Protein AF-A0AAD7IFE8-F1 (afdb_monomer)

Sequence (88 aa):
RLYLCRPQLQRNPRGTTAWQVLYQTRNDCACITTMGFDVTTFDTILEAGFGQHWNNTPIPRPDASRTGKAHLGGRSLDAAGALGLMLH

Structure (mmCIF, N/CA/C/O backbone):
data_AF-A0AAD7IFE8-F1
#
_entry.id   AF-A0AAD7IFE8-F1
#
loop_
_atom_site.group_PDB
_atom_site.id
_atom_site.type_symbol
_atom_site.label_atom_id
_ato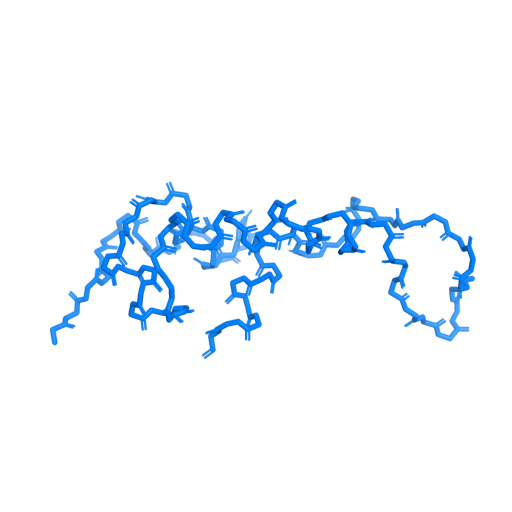m_site.label_alt_id
_atom_site.label_comp_id
_atom_site.label_asym_id
_atom_site.label_entity_id
_atom_site.label_seq_id
_atom_site.pdbx_PDB_ins_code
_atom_site.Cartn_x
_atom_site.Cartn_y
_atom_site.Cartn_z
_atom_site.occupancy
_atom_site.B_iso_or_equiv
_atom_site.auth_seq_id
_atom_site.auth_comp_id
_atom_site.auth_asym_id
_atom_site.auth_atom_id
_atom_site.pdbx_PDB_model_num
ATOM 1 N N . ARG A 1 1 ? -23.423 4.638 8.472 1.00 53.66 1 ARG A N 1
ATOM 2 C CA . ARG A 1 1 ? -22.513 5.404 9.362 1.00 53.66 1 ARG A CA 1
ATOM 3 C C . ARG A 1 1 ? -21.306 5.794 8.513 1.00 53.66 1 ARG A C 1
ATOM 5 O O . ARG A 1 1 ? -20.811 4.924 7.816 1.00 53.66 1 ARG A O 1
ATOM 12 N N . LEU A 1 2 ? -20.903 7.065 8.479 1.00 61.28 2 LEU A N 1
ATOM 13 C CA . LEU A 1 2 ? -19.715 7.496 7.729 1.00 61.28 2 LEU A CA 1
ATOM 14 C C . LEU A 1 2 ? -18.492 7.287 8.631 1.00 61.28 2 LEU A C 1
ATOM 16 O O . LEU A 1 2 ? -18.387 7.941 9.663 1.00 61.28 2 LEU A O 1
ATOM 20 N N . TYR A 1 3 ? -17.630 6.330 8.285 1.00 74.56 3 TYR A N 1
ATOM 21 C CA . TYR A 1 3 ? -16.429 5.979 9.064 1.00 74.56 3 TYR A CA 1
ATOM 22 C C . TYR A 1 3 ? -15.187 6.782 8.648 1.00 74.56 3 TYR A C 1
ATOM 24 O O . TYR A 1 3 ? -14.144 6.699 9.291 1.00 74.56 3 TYR A O 1
ATOM 32 N N . LEU A 1 4 ? -15.307 7.576 7.581 1.00 81.19 4 LEU A N 1
ATOM 33 C CA . LEU A 1 4 ? -14.265 8.476 7.106 1.00 81.19 4 LEU A CA 1
ATOM 34 C C . LEU A 1 4 ? -14.366 9.816 7.838 1.00 81.19 4 LEU A C 1
ATOM 36 O O . LEU A 1 4 ? -15.348 10.545 7.682 1.00 81.19 4 LEU A O 1
ATOM 40 N N . CYS A 1 5 ? -13.335 10.152 8.610 1.00 84.06 5 CYS A N 1
ATOM 41 C CA . CYS A 1 5 ? -13.179 11.460 9.234 1.00 84.06 5 CYS A CA 1
ATOM 42 C C . CYS A 1 5 ? -12.177 12.310 8.438 1.00 84.06 5 CYS A C 1
ATOM 44 O O . CYS A 1 5 ? -11.493 11.841 7.532 1.00 84.06 5 CYS A O 1
ATOM 46 N N . ARG A 1 6 ? -12.056 13.594 8.790 1.00 82.50 6 ARG A N 1
ATOM 47 C CA . ARG A 1 6 ? -11.144 14.534 8.115 1.00 82.50 6 ARG A CA 1
ATOM 48 C C . ARG A 1 6 ? -9.700 14.020 7.924 1.00 82.50 6 ARG A C 1
ATOM 50 O O . ARG A 1 6 ? -9.141 14.336 6.879 1.00 82.50 6 ARG A O 1
ATOM 57 N N . PRO A 1 7 ? -9.085 13.263 8.857 1.00 81.94 7 PRO A N 1
ATOM 58 C 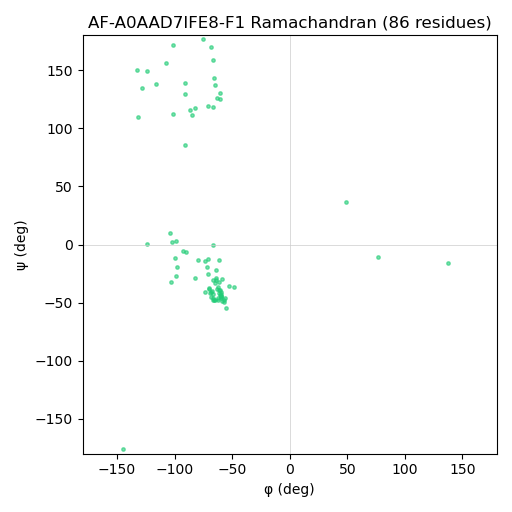CA . PRO A 1 7 ? -7.751 12.691 8.645 1.00 81.94 7 PRO A CA 1
ATOM 59 C C . PRO A 1 7 ? -7.679 11.662 7.507 1.00 81.94 7 PRO A C 1
ATOM 61 O O . PRO A 1 7 ? -6.643 11.555 6.865 1.00 81.94 7 PRO A O 1
ATOM 64 N N . GLN A 1 8 ? -8.770 10.936 7.248 1.00 81.25 8 GLN A N 1
ATOM 65 C CA . GLN A 1 8 ? -8.895 9.943 6.174 1.00 81.25 8 GLN A CA 1
ATOM 66 C C . GLN A 1 8 ? -9.172 10.577 4.807 1.00 81.25 8 GLN A C 1
ATOM 68 O O . GLN A 1 8 ? -9.087 9.906 3.782 1.00 81.25 8 GLN A O 1
ATOM 73 N N . LEU A 1 9 ? -9.528 11.863 4.781 1.00 83.50 9 LEU A N 1
ATOM 74 C CA . LEU A 1 9 ? -9.824 12.580 3.552 1.00 83.50 9 LEU A CA 1
ATOM 75 C C . LEU A 1 9 ? -8.560 13.231 3.005 1.00 83.50 9 LEU A C 1
ATOM 77 O O . LEU A 1 9 ? -7.844 13.967 3.689 1.00 83.50 9 LEU A O 1
ATOM 81 N N . GLN A 1 10 ? -8.312 12.994 1.724 1.00 82.44 10 GLN A N 1
ATOM 82 C CA . GLN A 1 10 ? -7.160 13.542 1.042 1.00 82.44 10 GLN A CA 1
ATOM 83 C C . GLN A 1 10 ? -7.260 15.072 0.925 1.00 82.44 10 GLN A C 1
ATOM 85 O O . GLN A 1 10 ? -8.154 15.604 0.272 1.00 82.44 10 GLN A O 1
ATOM 90 N N . ARG A 1 11 ? -6.309 15.796 1.535 1.00 78.62 11 ARG A N 1
ATOM 91 C CA . ARG A 1 11 ? -6.248 17.271 1.463 1.00 78.62 11 ARG A CA 1
ATOM 92 C C . ARG A 1 11 ? -5.855 17.798 0.085 1.00 78.62 11 ARG A C 1
ATOM 94 O O . ARG A 1 11 ? -6.356 18.838 -0.324 1.00 78.62 11 ARG A O 1
ATOM 101 N N . ASN A 1 12 ? -4.935 17.116 -0.597 1.00 81.12 12 ASN A N 1
ATOM 102 C CA . ASN A 1 12 ? -4.476 17.480 -1.936 1.00 81.12 12 ASN A CA 1
ATOM 103 C C . ASN A 1 12 ? -4.483 16.234 -2.838 1.00 81.12 12 ASN A C 1
ATOM 105 O O . ASN A 1 12 ? -3.615 15.378 -2.645 1.00 81.12 12 ASN A O 1
ATOM 109 N N . PRO A 1 13 ? -5.393 16.145 -3.828 1.00 74.75 13 PRO A N 1
ATOM 110 C CA . PRO A 1 13 ? -5.552 14.983 -4.709 1.00 74.75 13 PRO A CA 1
ATOM 111 C C . PRO A 1 13 ? -4.310 14.649 -5.554 1.00 74.75 13 PRO A C 1
ATOM 113 O O . PRO A 1 13 ? -4.239 13.576 -6.137 1.00 74.75 13 PRO A O 1
ATOM 116 N N . ARG A 1 14 ? -3.327 15.558 -5.638 1.00 77.00 14 ARG A N 1
ATOM 117 C CA . ARG A 1 14 ? -2.134 15.411 -6.492 1.00 77.00 14 ARG A CA 1
ATOM 118 C C . ARG A 1 14 ? -0.871 14.931 -5.771 1.00 77.00 14 ARG A C 1
ATOM 120 O O . ARG A 1 14 ? 0.112 14.648 -6.441 1.00 77.00 14 ARG A O 1
ATOM 127 N N . GLY A 1 15 ? -0.862 14.912 -4.435 1.00 74.56 15 GLY A N 1
ATOM 128 C CA . GLY A 1 15 ? 0.351 14.617 -3.651 1.00 74.56 15 GLY A CA 1
ATOM 129 C C . GLY A 1 15 ? 0.455 13.181 -3.136 1.00 74.56 15 GLY A C 1
ATOM 130 O O . GLY A 1 15 ? 1.551 12.681 -2.921 1.00 74.56 15 GLY A O 1
ATOM 131 N N . THR A 1 16 ? -0.682 12.530 -2.930 1.00 77.19 16 THR A N 1
ATOM 132 C CA . THR A 1 16 ? -0.799 11.144 -2.463 1.00 77.19 16 THR A CA 1
ATOM 133 C C . THR A 1 16 ? -2.006 10.520 -3.151 1.00 77.19 16 THR A C 1
ATOM 135 O O . THR A 1 16 ? -2.635 11.146 -4.003 1.00 77.19 16 THR A O 1
ATOM 138 N N . THR A 1 17 ? -2.359 9.294 -2.814 1.00 83.81 17 THR A N 1
ATOM 139 C CA . THR A 1 17 ? -3.646 8.711 -3.195 1.00 83.81 17 THR A CA 1
ATOM 140 C C . THR A 1 17 ? -4.556 8.606 -1.989 1.00 83.81 17 THR A C 1
ATOM 142 O O . THR A 1 17 ? -4.082 8.534 -0.853 1.00 83.81 17 THR A O 1
ATOM 145 N N . ALA A 1 18 ? -5.867 8.568 -2.229 1.00 84.31 18 ALA A N 1
ATOM 146 C CA . ALA A 1 18 ? -6.848 8.357 -1.171 1.00 84.31 18 ALA A CA 1
ATOM 147 C C . ALA A 1 18 ? -6.513 7.095 -0.356 1.00 84.31 18 ALA A C 1
ATOM 149 O O . ALA A 1 18 ? -6.621 7.101 0.864 1.00 84.31 18 ALA A O 1
ATOM 150 N N . TRP A 1 19 ? -5.996 6.053 -1.010 1.00 87.06 19 TRP A N 1
ATOM 151 C CA . TRP A 1 19 ? -5.642 4.778 -0.384 1.00 87.06 19 TRP A CA 1
ATOM 152 C C . TRP A 1 19 ? -4.387 4.859 0.468 1.00 87.06 19 TRP A C 1
ATOM 154 O O . TRP A 1 19 ? -4.381 4.353 1.585 1.00 87.06 19 TRP A O 1
ATOM 164 N N . GLN A 1 20 ? -3.362 5.581 0.007 1.00 87.12 20 GLN A N 1
ATOM 165 C CA . GLN A 1 20 ? -2.209 5.894 0.851 1.00 87.12 20 GLN A CA 1
ATOM 166 C C . GLN A 1 20 ? -2.626 6.698 2.086 1.00 87.12 20 GLN A C 1
ATOM 168 O O . GLN A 1 20 ? -2.119 6.432 3.169 1.00 87.12 20 GLN A O 1
ATOM 173 N N . VAL A 1 21 ? -3.564 7.645 1.956 1.00 89.06 21 VAL A N 1
ATOM 174 C CA . VAL A 1 21 ? -4.077 8.409 3.106 1.00 89.06 21 VAL A CA 1
ATOM 175 C C . VAL A 1 21 ? -4.821 7.492 4.076 1.00 89.06 21 VAL A C 1
ATOM 177 O O . VAL A 1 21 ? -4.531 7.523 5.268 1.00 89.06 21 VAL A O 1
ATOM 180 N N . LEU A 1 22 ? -5.723 6.632 3.593 1.00 88.69 22 LEU A N 1
ATOM 181 C CA . LEU A 1 22 ? -6.422 5.666 4.447 1.00 88.69 22 LEU A CA 1
ATOM 182 C C . LEU A 1 22 ? -5.449 4.761 5.194 1.00 88.69 22 LEU A C 1
ATOM 184 O O . LEU A 1 22 ? -5.520 4.662 6.420 1.00 88.69 22 LEU A O 1
ATOM 188 N N . TYR A 1 23 ? -4.496 4.188 4.467 1.00 86.94 23 TYR A N 1
ATOM 189 C CA . TYR A 1 23 ? -3.467 3.331 5.029 1.00 86.94 23 TYR A CA 1
ATOM 190 C C . TYR A 1 23 ? -2.619 4.060 6.087 1.00 86.94 23 TYR A C 1
ATOM 192 O O . TYR A 1 23 ? -2.416 3.550 7.188 1.00 86.94 23 TYR A O 1
ATOM 200 N N . GLN A 1 24 ? -2.208 5.304 5.815 1.00 88.69 24 GLN A N 1
ATOM 201 C CA . GLN A 1 24 ? -1.445 6.138 6.753 1.00 88.69 24 GLN A CA 1
ATOM 202 C C . GLN A 1 24 ? -2.221 6.487 8.026 1.00 88.69 24 GLN A C 1
ATOM 204 O O . GLN A 1 24 ? -1.609 6.675 9.075 1.00 88.69 24 GLN A O 1
ATOM 209 N N . THR A 1 25 ? -3.555 6.567 7.972 1.00 88.75 25 THR A N 1
ATOM 210 C CA . THR A 1 25 ? -4.354 6.832 9.180 1.00 88.75 25 THR A CA 1
ATOM 211 C C . THR A 1 25 ? -4.442 5.646 10.131 1.00 88.75 25 THR A C 1
ATOM 213 O O . THR A 1 25 ? -4.870 5.846 11.268 1.00 88.75 25 THR A O 1
ATOM 216 N N . ARG A 1 26 ? -4.063 4.437 9.683 1.00 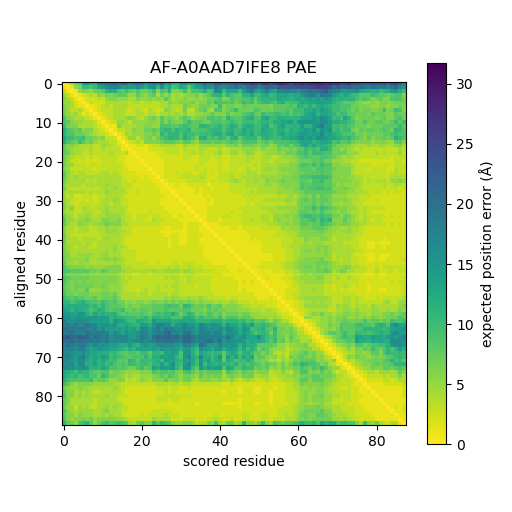91.31 26 ARG A N 1
ATOM 217 C CA . ARG A 1 26 ? -4.065 3.202 10.486 1.00 91.31 26 ARG A CA 1
ATOM 218 C C . ARG A 1 26 ? -5.390 2.986 11.232 1.00 91.31 26 ARG A C 1
ATOM 220 O O . ARG A 1 26 ? -5.408 2.541 12.374 1.00 91.31 26 ARG A O 1
ATOM 227 N N . ASN A 1 27 ? -6.507 3.351 10.602 1.00 92.19 27 ASN A N 1
ATOM 228 C CA . ASN A 1 27 ? -7.837 3.223 11.186 1.00 92.19 27 ASN A CA 1
ATOM 229 C C . ASN A 1 27 ? -8.540 1.992 10.610 1.00 92.19 27 ASN A C 1
ATOM 231 O O . ASN A 1 27 ? -8.914 1.993 9.435 1.00 92.19 27 ASN A O 1
ATOM 235 N N . ASP A 1 28 ? -8.764 0.982 11.450 1.00 91.69 28 ASP A N 1
ATOM 236 C CA . ASP A 1 28 ? -9.375 -0.280 11.023 1.00 91.69 28 ASP A CA 1
ATOM 237 C C . ASP A 1 28 ? -10.780 -0.087 10.463 1.00 91.69 28 ASP A C 1
ATOM 239 O O . ASP A 1 28 ? -11.093 -0.620 9.407 1.00 91.69 28 ASP A O 1
ATOM 243 N N . CYS A 1 29 ? -11.622 0.735 11.097 1.00 91.69 29 CYS A N 1
ATOM 244 C CA . CYS A 1 29 ? -12.977 0.982 10.597 1.00 91.69 29 CYS A CA 1
ATOM 245 C C . CYS A 1 29 ? -12.961 1.573 9.181 1.00 91.69 29 CYS A C 1
ATOM 247 O O . CYS A 1 29 ? -13.752 1.163 8.332 1.00 91.69 29 CYS A O 1
ATOM 249 N N . ALA A 1 30 ? -12.068 2.527 8.915 1.00 90.25 30 ALA A N 1
ATOM 250 C CA . ALA A 1 30 ? -11.934 3.148 7.604 1.00 90.25 30 ALA A CA 1
ATOM 251 C C . ALA A 1 30 ? -11.362 2.176 6.557 1.00 90.25 30 ALA A C 1
ATOM 253 O O . ALA A 1 30 ? -11.869 2.139 5.434 1.00 90.25 30 ALA A O 1
ATOM 254 N N . CYS A 1 31 ? -10.357 1.375 6.927 1.00 88.75 31 CYS A N 1
ATOM 255 C CA . CYS A 1 31 ? -9.757 0.377 6.039 1.00 88.75 31 CYS A CA 1
ATOM 256 C C . CYS A 1 31 ? -10.747 -0.743 5.707 1.00 88.75 31 CYS A C 1
ATOM 258 O O . CYS A 1 31 ? -10.984 -0.996 4.531 1.00 88.75 31 CYS A O 1
ATOM 260 N N . ILE A 1 32 ? -11.436 -1.301 6.707 1.00 92.81 32 ILE A N 1
ATOM 261 C CA . ILE A 1 32 ? -12.465 -2.330 6.510 1.00 92.81 32 ILE A CA 1
ATOM 262 C C . ILE A 1 32 ? -13.590 -1.797 5.624 1.00 92.81 32 ILE A C 1
ATOM 264 O O . IL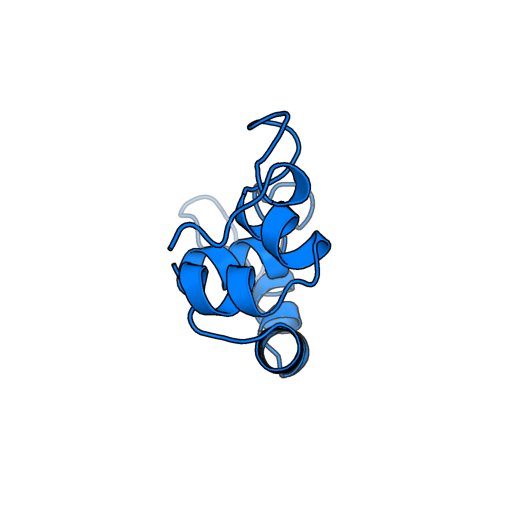E A 1 32 ? -14.015 -2.466 4.689 1.00 92.81 32 ILE A O 1
ATOM 268 N N . THR A 1 33 ? -14.060 -0.574 5.884 1.00 91.19 33 THR A N 1
ATOM 269 C CA . THR A 1 33 ? -15.172 0.004 5.112 1.00 91.19 33 THR A CA 1
ATOM 270 C C . THR A 1 33 ? -14.802 0.235 3.647 1.00 91.19 33 THR A C 1
ATOM 272 O O . THR A 1 33 ? -15.674 0.143 2.789 1.00 91.19 33 THR A O 1
ATOM 275 N N . THR A 1 34 ? -13.542 0.570 3.355 1.00 89.56 34 THR A N 1
ATOM 276 C CA . THR A 1 34 ? -13.145 1.035 2.014 1.00 89.56 34 THR A CA 1
ATOM 277 C C . THR A 1 34 ? -12.414 -0.018 1.186 1.00 89.56 34 THR A C 1
ATOM 279 O O . THR A 1 34 ? -12.537 0.003 -0.032 1.00 89.56 34 THR A O 1
ATOM 282 N N . MET A 1 35 ? -11.652 -0.897 1.841 1.00 90.56 35 MET A N 1
ATOM 283 C CA . MET A 1 35 ? -10.766 -1.908 1.246 1.00 90.56 35 MET A CA 1
ATOM 284 C C . MET A 1 35 ? -11.098 -3.335 1.729 1.00 90.56 35 MET A C 1
ATOM 286 O O . MET A 1 35 ? -10.401 -4.286 1.391 1.00 90.56 35 MET A O 1
ATOM 290 N N . GLY A 1 36 ? -12.114 -3.506 2.583 1.00 91.62 36 GLY A N 1
ATOM 291 C CA . GLY A 1 36 ? -12.583 -4.818 3.047 1.00 91.62 36 GLY A CA 1
ATOM 292 C C . GLY A 1 36 ? -11.724 -5.503 4.116 1.00 91.62 36 GLY A C 1
ATOM 293 O O . GLY A 1 36 ? -12.179 -6.474 4.716 1.00 91.62 36 GLY A O 1
ATOM 294 N N . PHE A 1 37 ? -10.526 -4.991 4.403 1.00 93.44 37 PHE A N 1
ATOM 295 C CA . PHE A 1 37 ? -9.5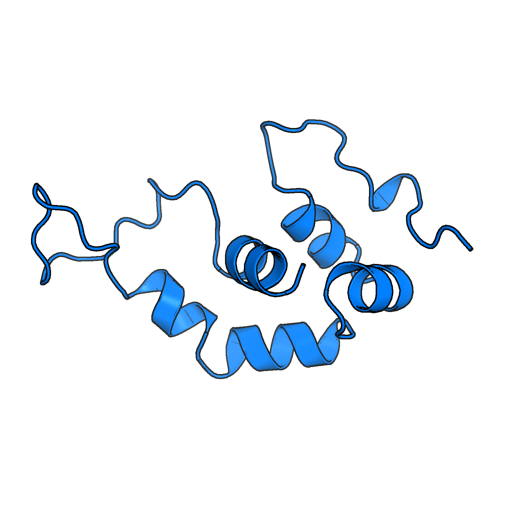92 -5.560 5.376 1.00 93.44 37 PHE A CA 1
ATOM 296 C C . PHE A 1 37 ? -9.197 -4.550 6.451 1.00 93.44 37 PHE A C 1
ATOM 298 O O . PHE A 1 37 ? -9.131 -3.343 6.201 1.00 93.44 37 PHE A O 1
ATOM 305 N N . ASP A 1 38 ? -8.919 -5.054 7.655 1.00 94.50 38 ASP A N 1
ATOM 306 C CA . ASP A 1 38 ? -8.258 -4.260 8.685 1.00 94.50 38 ASP A CA 1
ATOM 307 C C . ASP A 1 38 ? -6.805 -3.960 8.303 1.00 94.50 38 ASP A C 1
ATOM 309 O O . ASP A 1 38 ? -6.252 -4.475 7.323 1.00 94.50 38 ASP A O 1
ATOM 313 N N . VAL A 1 39 ? -6.191 -3.076 9.080 1.00 93.31 39 VAL A N 1
ATOM 314 C CA . VAL A 1 39 ? -4.849 -2.586 8.797 1.00 93.31 39 VAL A CA 1
ATOM 315 C C . VAL A 1 39 ? -3.816 -3.719 8.865 1.00 93.31 39 VAL A C 1
ATOM 317 O O . VAL A 1 39 ? -2.920 -3.783 8.028 1.00 93.31 39 VAL A O 1
ATOM 320 N N . THR A 1 40 ? -3.954 -4.646 9.814 1.00 96.81 40 THR A N 1
ATOM 321 C CA . THR A 1 40 ? -3.019 -5.768 10.000 1.00 96.81 40 THR A CA 1
ATOM 322 C C . THR A 1 40 ? -3.083 -6.772 8.852 1.00 96.81 40 THR A C 1
ATOM 324 O O . THR A 1 40 ? -2.055 -7.258 8.377 1.00 96.81 40 THR A O 1
ATOM 327 N N . THR A 1 41 ? -4.281 -7.081 8.373 1.00 96.12 41 THR A N 1
ATOM 328 C CA . THR A 1 41 ? -4.491 -7.983 7.241 1.00 96.12 41 THR A CA 1
ATOM 329 C C . THR A 1 41 ? -3.968 -7.346 5.958 1.00 96.12 41 THR A C 1
ATOM 331 O O . THR A 1 41 ? -3.314 -8.017 5.158 1.00 96.12 41 THR A O 1
ATOM 334 N N . PHE A 1 42 ? -4.180 -6.038 5.789 1.00 94.94 42 PHE A N 1
ATOM 335 C CA . PHE A 1 42 ? -3.603 -5.277 4.686 1.00 94.94 42 PHE A CA 1
ATOM 336 C C . PHE A 1 42 ? -2.066 -5.336 4.693 1.00 94.94 42 PHE A C 1
ATOM 338 O O . PHE A 1 42 ? -1.473 -5.673 3.666 1.00 94.94 42 PHE A O 1
ATOM 345 N N . ASP A 1 43 ? -1.427 -5.080 5.844 1.00 95.62 43 ASP A N 1
ATOM 346 C CA . ASP A 1 43 ? 0.032 -5.198 6.022 1.00 95.62 43 ASP A CA 1
ATOM 347 C C . ASP A 1 43 ? 0.512 -6.603 5.652 1.00 95.62 43 ASP A C 1
ATOM 349 O O . ASP A 1 43 ? 1.459 -6.765 4.886 1.00 95.62 43 ASP A O 1
ATOM 353 N N . THR A 1 44 ? -0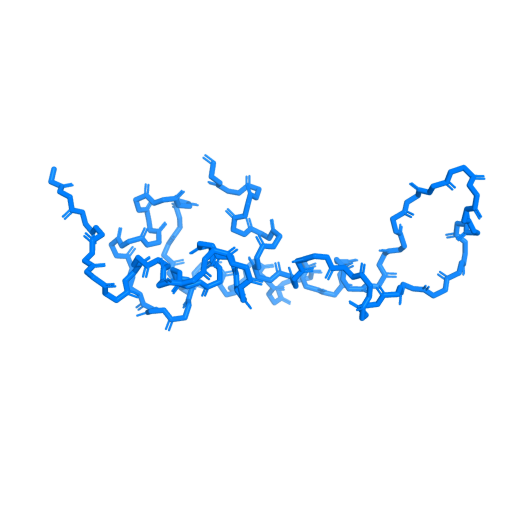.200 -7.624 6.131 1.00 97.06 44 THR A N 1
ATOM 354 C CA . THR A 1 44 ? 0.145 -9.026 5.881 1.00 97.06 44 THR A CA 1
ATOM 355 C C . THR A 1 44 ? 0.154 -9.336 4.386 1.00 97.06 44 THR A C 1
ATOM 357 O O . THR A 1 44 ? 1.101 -9.943 3.901 1.00 97.06 44 THR A O 1
ATOM 360 N N . ILE A 1 45 ? -0.855 -8.903 3.624 1.00 95.62 45 ILE A N 1
ATOM 361 C CA . ILE A 1 45 ? -0.904 -9.125 2.168 1.00 95.62 45 ILE A CA 1
ATOM 362 C C . ILE A 1 45 ? 0.217 -8.350 1.465 1.00 95.62 45 ILE A C 1
ATOM 364 O O . ILE A 1 45 ? 0.875 -8.877 0.559 1.00 95.62 45 ILE A O 1
ATOM 368 N N . LEU A 1 46 ? 0.442 -7.104 1.887 1.00 94.69 46 LEU A N 1
ATOM 369 C CA . LEU A 1 46 ? 1.479 -6.245 1.332 1.00 94.69 46 LEU A CA 1
ATOM 370 C C . LEU A 1 46 ? 2.874 -6.870 1.509 1.00 94.69 46 LEU A C 1
ATOM 372 O O . LEU A 1 46 ? 3.662 -6.898 0.558 1.00 94.69 46 LEU A O 1
ATOM 376 N N . GLU A 1 47 ? 3.155 -7.416 2.691 1.00 96.25 47 GLU A N 1
ATOM 377 C CA . GLU A 1 47 ? 4.438 -8.017 3.069 1.00 96.25 47 GLU A CA 1
ATOM 378 C C . GLU A 1 47 ? 4.600 -9.469 2.599 1.00 96.25 47 GLU A C 1
ATOM 380 O O . GLU A 1 47 ? 5.714 -9.875 2.266 1.00 96.25 47 GLU A O 1
ATOM 385 N N . ALA A 1 48 ? 3.509 -10.232 2.459 1.00 96.12 48 ALA A N 1
ATOM 386 C CA . ALA A 1 48 ? 3.519 -11.633 2.011 1.00 96.12 48 ALA A CA 1
ATOM 387 C C . ALA A 1 48 ? 3.969 -11.830 0.551 1.00 96.12 48 ALA A C 1
ATOM 389 O O . ALA A 1 48 ? 4.036 -12.955 0.061 1.00 96.12 48 ALA A O 1
ATOM 390 N N . GLY A 1 49 ? 4.284 -10.747 -0.158 1.00 93.25 49 GLY A N 1
ATOM 391 C CA . GLY A 1 49 ? 4.886 -10.795 -1.485 1.00 93.25 49 GLY A CA 1
ATOM 392 C C . GLY A 1 49 ? 4.281 -9.802 -2.461 1.00 93.25 49 GLY A C 1
ATOM 393 O O . GLY A 1 49 ? 4.934 -9.497 -3.458 1.00 93.25 49 GLY A O 1
ATOM 394 N N . PHE A 1 50 ? 3.100 -9.235 -2.179 1.00 94.44 50 PHE A N 1
ATOM 395 C CA . PHE A 1 50 ? 2.484 -8.255 -3.076 1.00 94.44 50 PHE A CA 1
ATOM 396 C C . PHE A 1 50 ? 3.416 -7.065 -3.313 1.00 94.44 50 PHE A C 1
ATOM 398 O O . PHE A 1 50 ? 3.668 -6.707 -4.460 1.00 94.44 50 PHE A O 1
ATOM 405 N N . GLY A 1 51 ? 3.996 -6.492 -2.254 1.00 93.75 51 GLY A N 1
ATOM 406 C CA . GLY A 1 51 ? 4.904 -5.355 -2.376 1.00 93.75 51 GLY A CA 1
ATOM 407 C C . GLY A 1 51 ? 6.153 -5.676 -3.191 1.00 93.75 51 GLY A C 1
ATOM 408 O O . GLY A 1 51 ? 6.541 -4.893 -4.057 1.00 93.75 51 GLY A O 1
ATOM 409 N N . GLN A 1 52 ? 6.744 -6.855 -2.984 1.00 93.06 52 GLN A N 1
ATOM 410 C CA . GLN A 1 52 ? 7.903 -7.309 -3.757 1.00 93.06 52 GLN A CA 1
ATOM 411 C C . GLN A 1 52 ? 7.551 -7.531 -5.230 1.00 93.06 52 GLN A C 1
ATOM 413 O O . GLN A 1 52 ? 8.241 -7.025 -6.116 1.00 93.06 52 GLN A O 1
ATOM 418 N N . HIS A 1 53 ? 6.456 -8.237 -5.509 1.00 91.69 53 HIS A N 1
ATOM 419 C CA . HIS A 1 53 ? 6.003 -8.477 -6.873 1.00 91.69 53 HIS A CA 1
ATOM 420 C C . HIS A 1 53 ? 5.645 -7.179 -7.579 1.00 91.69 53 HIS A C 1
ATOM 422 O O . HIS A 1 53 ? 6.120 -6.951 -8.690 1.00 91.69 53 HIS A O 1
ATOM 428 N N . TRP A 1 54 ? 4.873 -6.304 -6.938 1.00 90.62 54 TRP A N 1
ATOM 429 C CA . TRP A 1 54 ? 4.527 -5.008 -7.499 1.00 90.62 54 TRP A CA 1
ATOM 430 C C . TRP A 1 54 ? 5.793 -4.237 -7.856 1.00 90.62 54 TRP A C 1
ATOM 432 O O . TRP A 1 54 ? 5.975 -3.865 -9.014 1.00 90.62 54 TRP A O 1
ATOM 442 N N . ASN A 1 55 ? 6.706 -4.066 -6.901 1.00 90.56 55 ASN A N 1
ATOM 443 C CA . ASN A 1 55 ? 7.891 -3.234 -7.076 1.00 90.56 55 ASN A CA 1
ATOM 444 C C . ASN A 1 55 ? 8.883 -3.780 -8.108 1.00 90.56 55 ASN A C 1
ATOM 446 O O . ASN A 1 55 ? 9.539 -2.985 -8.778 1.00 90.56 55 ASN A O 1
ATOM 450 N N . ASN A 1 56 ? 8.969 -5.102 -8.274 1.00 89.00 56 ASN A N 1
ATOM 451 C CA . ASN A 1 56 ? 9.950 -5.733 -9.157 1.00 89.00 56 ASN A CA 1
ATOM 452 C C . ASN A 1 56 ? 9.393 -6.109 -10.535 1.00 89.00 56 ASN A C 1
ATOM 454 O O . ASN A 1 56 ? 10.176 -6.279 -11.468 1.00 89.00 56 ASN A O 1
ATOM 458 N N . THR A 1 57 ? 8.071 -6.210 -10.696 1.00 87.19 57 THR A N 1
ATOM 459 C CA . THR A 1 57 ? 7.453 -6.580 -11.978 1.00 87.19 57 THR A CA 1
ATOM 460 C C . THR A 1 57 ? 7.357 -5.355 -12.884 1.00 87.19 57 THR A C 1
ATOM 462 O O . THR A 1 57 ? 6.661 -4.398 -12.532 1.00 87.19 57 THR A O 1
ATOM 465 N N . PRO A 1 58 ? 8.018 -5.333 -14.052 1.00 83.00 58 PRO A N 1
ATOM 466 C CA . PRO A 1 58 ? 7.858 -4.255 -15.022 1.00 83.00 58 PRO A CA 1
ATOM 467 C C . PRO A 1 58 ? 6.430 -4.249 -15.568 1.00 83.00 58 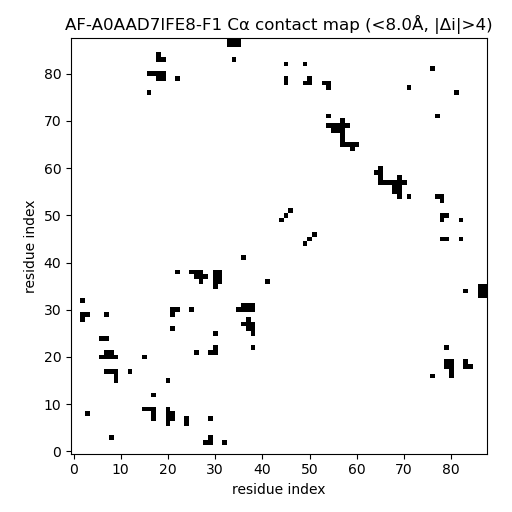PRO A C 1
ATOM 469 O O . PRO A 1 58 ? 5.889 -5.302 -15.898 1.00 83.00 58 PRO A O 1
ATOM 472 N N . ILE A 1 59 ? 5.822 -3.068 -15.693 1.00 81.12 59 ILE A N 1
ATOM 473 C CA . ILE A 1 59 ? 4.510 -2.943 -16.335 1.00 81.12 59 ILE A CA 1
ATOM 474 C C . ILE A 1 59 ? 4.717 -3.182 -17.836 1.00 81.12 59 ILE A C 1
ATOM 476 O O . ILE A 1 59 ? 5.464 -2.414 -18.450 1.00 81.12 59 ILE A O 1
ATOM 480 N N . PRO A 1 60 ? 4.093 -4.210 -18.441 1.00 79.00 60 PRO A N 1
ATOM 481 C CA . PRO A 1 60 ? 4.250 -4.470 -19.864 1.00 79.00 60 PRO A CA 1
ATOM 482 C C . PRO A 1 60 ? 3.750 -3.270 -20.671 1.00 79.00 60 PRO A C 1
ATOM 484 O O . PRO A 1 60 ? 2.608 -2.841 -20.510 1.00 79.00 60 PRO A O 1
ATOM 487 N N . ARG A 1 61 ? 4.600 -2.734 -21.547 1.00 78.38 61 ARG A N 1
ATOM 488 C CA . ARG A 1 61 ? 4.213 -1.744 -22.555 1.00 78.38 61 ARG A CA 1
ATOM 489 C C . ARG A 1 61 ? 4.786 -2.156 -23.911 1.00 78.38 61 ARG A C 1
ATOM 491 O O . ARG A 1 61 ? 5.839 -2.792 -23.923 1.00 78.38 61 ARG A O 1
ATOM 498 N N . PRO A 1 62 ? 4.134 -1.818 -25.037 1.00 83.25 62 PRO A N 1
ATOM 499 C CA . PRO A 1 62 ? 4.631 -2.174 -26.370 1.00 83.25 62 PRO A CA 1
ATOM 500 C C . PRO A 1 62 ? 6.033 -1.621 -26.667 1.00 83.25 62 PRO A C 1
ATOM 502 O O . PRO A 1 62 ? 6.792 -2.224 -27.417 1.00 83.25 62 PRO A O 1
ATOM 505 N N . ASP A 1 63 ? 6.369 -0.485 -26.059 1.00 80.81 63 ASP A N 1
ATOM 506 C CA . ASP A 1 63 ? 7.616 0.266 -26.199 1.00 80.81 63 ASP A CA 1
ATOM 507 C C . ASP A 1 63 ? 8.626 0.004 -25.064 1.00 80.81 63 ASP A C 1
ATOM 509 O O . ASP A 1 63 ? 9.704 0.597 -25.049 1.00 80.81 63 ASP A O 1
ATOM 513 N N . ALA A 1 64 ? 8.315 -0.893 -24.120 1.00 72.50 64 ALA A N 1
ATOM 514 C CA . ALA A 1 64 ? 9.175 -1.209 -22.982 1.00 72.50 64 ALA A CA 1
ATOM 515 C C . ALA A 1 64 ? 9.665 -2.663 -23.016 1.00 72.50 64 ALA A C 1
ATOM 517 O O . ALA A 1 64 ? 8.907 -3.601 -23.266 1.00 72.50 64 ALA A O 1
ATOM 518 N N . SER A 1 65 ? 10.945 -2.871 -22.691 1.00 71.12 65 SER A N 1
ATOM 519 C CA . SER A 1 65 ? 11.498 -4.220 -22.548 1.00 71.12 65 SER A CA 1
ATOM 520 C C . SER A 1 65 ? 10.818 -4.977 -21.402 1.00 71.12 65 SER A C 1
ATOM 522 O O . SER A 1 65 ? 10.834 -4.527 -20.255 1.00 71.12 65 SER A O 1
ATOM 524 N N . ARG A 1 66 ? 10.287 -6.174 -21.691 1.00 65.62 66 ARG A N 1
ATOM 525 C CA . ARG A 1 66 ? 9.680 -7.077 -20.691 1.00 65.62 66 ARG A CA 1
ATOM 526 C C . ARG A 1 66 ? 10.667 -7.585 -19.636 1.00 65.62 66 ARG A C 1
ATOM 528 O O . ARG A 1 66 ? 10.234 -8.003 -18.570 1.00 65.62 66 ARG A O 1
ATOM 535 N N . THR A 1 67 ? 11.965 -7.569 -19.931 1.00 74.75 67 THR A N 1
ATOM 536 C CA . THR A 1 67 ? 13.041 -8.002 -19.022 1.00 74.75 67 THR A CA 1
ATOM 537 C C . THR A 1 67 ? 13.773 -6.829 -18.367 1.00 74.75 67 THR A C 1
ATOM 539 O O . THR A 1 67 ? 14.729 -7.039 -17.621 1.00 74.75 67 THR A O 1
ATOM 542 N N . GLY A 1 68 ? 13.355 -5.587 -18.641 1.00 70.06 68 GLY A N 1
ATOM 543 C CA . GLY A 1 68 ? 13.937 -4.395 -18.027 1.00 70.06 68 GLY A CA 1
ATOM 544 C C . GLY A 1 68 ? 13.659 -4.319 -16.525 1.00 70.06 68 GLY A C 1
ATOM 545 O O . GLY A 1 68 ? 12.717 -4.923 -16.025 1.00 70.06 68 GLY A O 1
ATOM 546 N N . LYS A 1 69 ? 14.463 -3.552 -15.780 1.00 75.88 69 LYS A N 1
ATOM 547 C CA . LYS A 1 69 ? 14.180 -3.283 -14.361 1.00 75.88 69 LYS A CA 1
ATOM 548 C C . LYS A 1 69 ? 12.902 -2.455 -14.222 1.00 75.88 69 LYS A C 1
ATOM 550 O O . LYS A 1 69 ? 12.661 -1.536 -15.003 1.00 75.88 69 LYS A O 1
ATOM 555 N N . ALA A 1 70 ? 12.113 -2.738 -13.189 1.00 79.38 70 ALA A N 1
ATOM 556 C CA . ALA A 1 70 ? 10.962 -1.919 -12.846 1.00 79.38 70 ALA A CA 1
ATOM 557 C C . ALA A 1 70 ? 11.382 -0.475 -12.511 1.00 79.38 70 ALA A C 1
ATOM 559 O O . ALA A 1 70 ? 12.281 -0.237 -11.704 1.00 79.38 70 ALA A O 1
ATOM 560 N N . HIS A 1 71 ? 10.708 0.502 -13.119 1.00 77.88 71 HIS A N 1
ATOM 561 C CA . HIS A 1 71 ? 10.966 1.918 -12.871 1.00 77.88 71 HIS A CA 1
ATOM 562 C C . HIS A 1 71 ? 10.068 2.442 -11.744 1.00 77.88 71 HIS A C 1
ATOM 564 O O . HIS A 1 71 ? 8.983 2.962 -11.993 1.00 77.88 71 HIS A O 1
ATOM 570 N N . LEU A 1 72 ? 10.508 2.267 -10.495 1.00 76.00 72 LEU A N 1
ATOM 571 C CA . LEU A 1 72 ? 9.742 2.654 -9.302 1.00 76.00 72 LEU A CA 1
ATOM 572 C C . LEU A 1 72 ? 9.406 4.153 -9.257 1.00 76.00 72 LEU A C 1
ATOM 574 O O . LEU A 1 72 ? 8.277 4.512 -8.946 1.00 76.00 72 LEU A O 1
ATOM 578 N N . GLY A 1 73 ? 10.356 5.017 -9.632 1.00 74.25 73 GLY A N 1
ATOM 579 C CA . GLY A 1 73 ? 10.187 6.476 -9.590 1.00 74.25 73 GLY A CA 1
ATOM 580 C C . GLY A 1 73 ? 9.229 7.059 -10.636 1.00 74.25 73 GLY A C 1
ATOM 581 O O . GLY A 1 73 ? 8.844 8.215 -10.514 1.00 74.25 73 GLY A O 1
ATOM 582 N N . GLY A 1 74 ? 8.826 6.280 -11.645 1.00 71.75 74 GLY A N 1
ATOM 583 C CA . GLY A 1 74 ? 7.868 6.715 -12.670 1.00 71.75 74 GLY A CA 1
ATOM 584 C C . GLY A 1 74 ? 6.466 6.139 -12.493 1.00 71.75 74 GLY A C 1
ATOM 585 O O . GLY A 1 74 ? 5.647 6.242 -13.406 1.00 71.75 74 GLY A O 1
ATOM 586 N N . ARG A 1 75 ? 6.182 5.490 -11.359 1.00 78.31 75 ARG A N 1
ATOM 587 C CA . ARG A 1 75 ? 4.847 4.967 -11.059 1.00 78.31 75 ARG A CA 1
ATOM 588 C C . ARG A 1 75 ? 4.027 6.003 -10.314 1.00 78.31 75 ARG A C 1
ATOM 590 O O . ARG A 1 75 ? 4.509 6.641 -9.388 1.00 78.31 75 ARG A O 1
ATOM 597 N N . SER A 1 76 ? 2.754 6.102 -10.681 1.00 80.81 76 SER A N 1
ATOM 598 C CA . SER A 1 76 ? 1.787 6.938 -9.964 1.00 80.81 76 SER A CA 1
ATOM 599 C C . SER A 1 76 ? 1.400 6.366 -8.594 1.00 80.81 76 SER A C 1
ATOM 601 O O . SER A 1 76 ? 0.884 7.107 -7.766 1.00 80.81 76 SER A O 1
ATOM 603 N N . LEU A 1 77 ? 1.627 5.065 -8.364 1.00 86.44 77 LEU A N 1
ATOM 604 C CA . LEU A 1 77 ? 1.272 4.349 -7.136 1.00 86.44 77 LEU A CA 1
ATOM 605 C C . LEU A 1 77 ? 2.475 3.580 -6.584 1.00 86.44 77 LEU A C 1
ATOM 607 O O . LEU A 1 77 ? 3.144 2.848 -7.323 1.00 86.44 77 LEU A O 1
ATOM 611 N N . ASP A 1 78 ? 2.687 3.688 -5.274 1.00 89.25 78 ASP A N 1
ATOM 612 C CA . ASP A 1 78 ? 3.488 2.718 -4.530 1.00 89.25 78 ASP A CA 1
ATOM 613 C C . ASP A 1 78 ? 2.697 1.414 -4.317 1.00 89.25 78 ASP A C 1
ATOM 615 O O . ASP A 1 78 ? 1.540 1.284 -4.723 1.00 89.25 78 ASP A O 1
ATOM 619 N N . ALA A 1 79 ? 3.335 0.414 -3.711 1.00 91.94 79 ALA A N 1
ATOM 620 C CA . ALA A 1 79 ? 2.700 -0.881 -3.492 1.00 91.94 79 ALA A CA 1
ATOM 621 C C . ALA A 1 79 ? 1.443 -0.794 -2.607 1.00 91.94 79 ALA A C 1
ATOM 623 O O . ALA A 1 79 ? 0.450 -1.449 -2.908 1.00 91.94 79 ALA A O 1
ATOM 624 N N . ALA A 1 80 ? 1.453 0.038 -1.560 1.00 91.69 80 ALA A N 1
ATOM 625 C CA . ALA A 1 80 ? 0.295 0.211 -0.683 1.00 91.69 80 ALA A CA 1
ATOM 626 C C . ALA A 1 80 ? -0.876 0.881 -1.423 1.00 91.69 80 ALA A C 1
ATOM 628 O O . ALA A 1 80 ? -2.003 0.399 -1.376 1.00 91.69 80 ALA A O 1
ATOM 629 N N . GLY A 1 81 ? -0.617 1.950 -2.177 1.00 91.00 81 GLY A N 1
ATOM 630 C CA . GLY A 1 81 ? -1.627 2.613 -2.998 1.00 91.00 81 GLY A CA 1
ATOM 631 C C . GLY A 1 81 ? -2.198 1.702 -4.085 1.00 91.00 81 GLY A C 1
ATOM 632 O O . GLY A 1 81 ? -3.397 1.751 -4.349 1.00 91.00 81 GLY A O 1
ATOM 633 N N . ALA A 1 82 ? -1.370 0.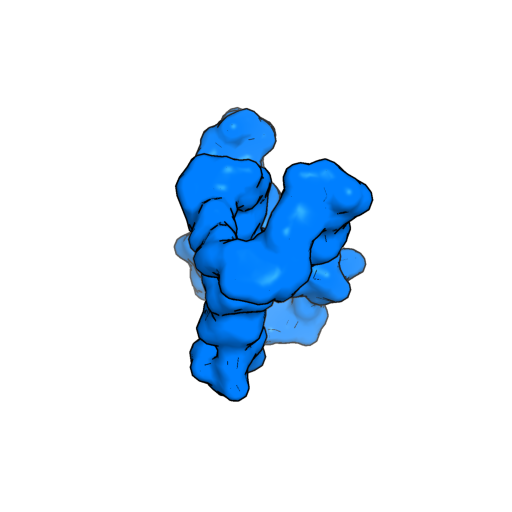844 -4.687 1.00 92.06 82 ALA A N 1
ATOM 634 C CA . ALA A 1 82 ? -1.813 -0.136 -5.676 1.00 92.06 82 ALA A CA 1
ATOM 635 C C . ALA A 1 82 ? -2.688 -1.240 -5.066 1.00 92.06 82 ALA A C 1
ATOM 637 O O . ALA A 1 82 ? -3.744 -1.545 -5.617 1.00 92.06 82 ALA A O 1
ATOM 638 N N . LEU A 1 83 ? -2.284 -1.799 -3.920 1.00 93.69 83 LEU A N 1
ATOM 639 C CA . LEU A 1 83 ? -3.078 -2.801 -3.209 1.00 93.69 83 LEU A CA 1
ATOM 640 C C . LEU A 1 83 ? -4.419 -2.214 -2.756 1.00 93.69 83 LEU A C 1
ATOM 642 O O . LEU A 1 83 ? -5.464 -2.804 -3.007 1.00 93.69 83 LEU A O 1
ATOM 646 N N . GLY A 1 84 ? -4.399 -1.017 -2.168 1.00 91.81 84 GLY A N 1
ATOM 647 C CA . GLY A 1 84 ? -5.617 -0.323 -1.756 1.00 91.81 84 GLY A CA 1
ATOM 648 C C . GLY A 1 84 ? -6.551 0.004 -2.921 1.00 91.81 84 GLY A C 1
ATOM 649 O O . GLY A 1 84 ? -7.761 -0.059 -2.750 1.00 91.81 84 GLY A O 1
ATOM 650 N N . LEU A 1 85 ? -6.014 0.272 -4.120 1.00 91.12 85 LEU A N 1
ATOM 651 C CA . LEU A 1 85 ? -6.830 0.470 -5.324 1.00 91.12 85 LEU A CA 1
ATOM 652 C C . LEU A 1 85 ? -7.485 -0.817 -5.808 1.00 91.12 85 LEU A C 1
ATOM 654 O O . LEU A 1 85 ? -8.607 -0.769 -6.291 1.00 91.12 85 LEU A O 1
ATOM 658 N N . MET A 1 86 ? -6.791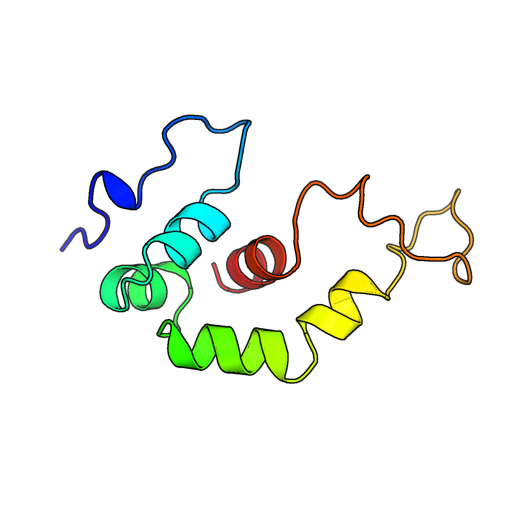 -1.946 -5.701 1.00 91.31 86 MET A N 1
ATOM 659 C CA . MET A 1 86 ? -7.321 -3.244 -6.117 1.00 91.31 86 MET A CA 1
ATOM 660 C C . MET A 1 86 ? -8.428 -3.758 -5.185 1.00 91.31 86 MET A C 1
ATOM 662 O O . MET A 1 86 ? -9.254 -4.561 -5.608 1.00 91.31 86 MET A O 1
ATOM 666 N N . LEU A 1 87 ? -8.418 -3.321 -3.926 1.00 89.94 87 LEU A N 1
ATOM 667 C CA . LEU A 1 87 ? -9.351 -3.751 -2.884 1.00 89.94 87 LEU A CA 1
ATOM 668 C C . LEU A 1 87 ? -10.600 -2.864 -2.747 1.00 89.94 87 LEU A C 1
ATOM 670 O O . LEU A 1 87 ? -11.471 -3.186 -1.940 1.00 89.94 87 LEU A O 1
ATOM 674 N N . HIS A 1 88 ? -10.665 -1.756 -3.488 1.00 85.75 88 HIS A N 1
ATOM 675 C CA . HIS A 1 88 ? -11.800 -0.834 -3.510 1.00 85.75 88 HIS A CA 1
ATOM 676 C C . HIS A 1 88 ? -12.831 -1.230 -4.570 1.00 85.75 88 HIS A C 1
ATOM 678 O O . HIS A 1 88 ? -14.040 -1.205 -4.245 1.00 85.75 88 HIS A O 1
#

Mean predicted aligned error: 5.92 Å

Radius of gyration: 14.52 Å; Cα contacts (8 Å, |Δi|>4): 92; chains: 1; bounding box: 37×29×38 Å

Secondary structure (DSSP, 8-state):
-----GGGS-S-TTTS-HHHHHHHHT-HHHHHHHHSS-HHHHHHHIIIIIHHHHHHSPPP-TTS-TTSPP-GGG-S--HHHHHHHHT-

Foldseek 3Di:
DDPDDPQLDDPDCQPAHSQVSQLVVQDQVSCCVQQVGHNVVLVCVCVVCQQVCVQAQADDDPPDDRPDGHDQVPDPDHSRRVSSVVRD

Organism: NCBI:txid1033252

Solvent-accessible surface area (backbone atoms only — not comparable to full-atom values): 5252 Å² total; per-residue (Å²): 132,85,67,72,50,76,79,42,48,64,89,52,83,86,82,57,47,59,39,41,34,36,60,72,59,67,41,41,66,41,30,32,74,53,38,71,35,40,54,68,58,47,49,48,51,40,70,77,40,50,33,58,49,54,57,57,50,47,80,84,46,100,92,47,67,82,85,45,80,36,64,68,91,78,48,97,55,56,50,64,31,47,53,39,58,76,43,91

pLDDT: mean 85.5, std 8.59, range [53.66, 97.06]